Protein AF-A0A208XN48-F1 (afdb_monomer)

Solvent-accessible surface area (backbone atoms only — not comparable to full-atom values): 8912 Å² total; per-residue (Å²): 142,81,88,84,83,90,88,81,85,85,82,91,78,77,94,78,83,82,89,80,86,85,76,79,86,78,78,77,80,78,74,79,76,77,77,59,56,45,54,83,39,50,54,83,74,50,73,68,53,50,56,51,49,21,43,55,48,24,62,71,70,38,92,84,51,51,38,92,58,45,47,78,80,45,42,40,33,37,90,58,29,36,37,35,33,36,36,48,94,85,49,80,49,28,37,39,31,31,39,48,56,97,91,39,77,37,82,73,54,74,48,75,67,74,45,53,55,90,45,31,68,57,42,24,52,50,34,40,74,75,65,41,50,69,44,43,14,37,25,50,22,59,72,37,34,101

Mean predicted aligned error: 11.71 Å

Structure (mmCIF, N/CA/C/O backbone):
data_AF-A0A208XN48-F1
#
_entry.id   AF-A0A208XN48-F1
#
loop_
_atom_site.group_PDB
_atom_site.id
_atom_site.type_symbol
_atom_site.label_atom_id
_atom_site.label_alt_id
_atom_site.label_comp_id
_atom_site.label_asym_id
_atom_site.label_entity_id
_atom_site.label_seq_id
_atom_site.pdbx_PDB_ins_code
_atom_site.Cartn_x
_atom_site.Cartn_y
_atom_site.Cartn_z
_atom_site.occupancy
_atom_site.B_iso_or_equiv
_atom_site.auth_seq_id
_atom_site.auth_comp_id
_atom_site.auth_asym_id
_atom_site.auth_atom_id
_atom_site.pdbx_PDB_model_num
ATOM 1 N N . MET A 1 1 ? 3.315 -25.252 -114.971 1.00 43.34 1 MET A N 1
ATOM 2 C CA . MET A 1 1 ? 3.303 -24.744 -113.584 1.00 43.34 1 MET A CA 1
ATOM 3 C C . MET A 1 1 ? 4.703 -24.232 -113.298 1.00 43.34 1 MET A C 1
ATOM 5 O O . MET A 1 1 ? 5.634 -25.022 -113.322 1.00 43.34 1 MET A O 1
ATOM 9 N N . VAL A 1 2 ? 4.858 -22.913 -113.193 1.00 37.16 2 VAL A N 1
ATOM 10 C CA . VAL A 1 2 ? 6.132 -22.211 -112.979 1.00 37.16 2 VAL A CA 1
ATOM 11 C C . VAL A 1 2 ? 6.036 -21.480 -111.647 1.00 37.16 2 VAL A C 1
ATOM 13 O O . VAL A 1 2 ? 5.049 -20.787 -111.424 1.00 37.16 2 VAL A O 1
ATOM 16 N N . GLY A 1 3 ? 7.096 -21.595 -110.846 1.00 37.84 3 GLY A N 1
ATOM 17 C CA . GLY A 1 3 ? 7.616 -20.479 -110.062 1.00 37.84 3 GLY A CA 1
ATOM 18 C C . GLY A 1 3 ? 7.215 -20.391 -108.589 1.00 37.84 3 GLY A C 1
ATOM 19 O O . GLY A 1 3 ? 6.054 -20.197 -108.258 1.00 37.84 3 GLY A O 1
ATOM 20 N N . GLN A 1 4 ? 8.262 -20.331 -107.760 1.00 40.28 4 GLN A N 1
ATOM 21 C CA . GLN A 1 4 ? 8.597 -19.159 -106.934 1.00 40.28 4 GLN A CA 1
ATOM 22 C C . GLN A 1 4 ? 8.587 -19.365 -105.398 1.00 40.28 4 GLN A C 1
ATOM 24 O O . GLN A 1 4 ? 7.551 -19.318 -104.751 1.00 40.28 4 GLN A O 1
ATOM 29 N N . HIS A 1 5 ? 9.814 -19.509 -104.879 1.00 37.62 5 HIS A N 1
ATOM 30 C CA . HIS A 1 5 ? 10.435 -18.821 -103.734 1.00 37.62 5 HIS A CA 1
ATOM 31 C C . HIS A 1 5 ? 9.932 -18.954 -102.278 1.00 37.62 5 HIS A C 1
ATOM 33 O O . HIS A 1 5 ? 8.812 -18.615 -101.923 1.00 37.62 5 HIS A O 1
ATOM 39 N N . ASP A 1 6 ? 10.940 -19.282 -101.458 1.00 42.66 6 ASP A N 1
ATOM 40 C CA . ASP A 1 6 ? 11.360 -18.666 -100.191 1.00 42.66 6 ASP A CA 1
ATOM 41 C C . ASP A 1 6 ? 10.476 -18.706 -98.941 1.00 42.66 6 ASP A C 1
ATOM 43 O O . ASP A 1 6 ? 9.365 -18.196 -98.868 1.00 42.66 6 ASP A O 1
ATOM 47 N N . GLY A 1 7 ? 11.112 -19.183 -97.868 1.00 38.41 7 GLY A N 1
ATOM 48 C CA . GLY A 1 7 ? 10.664 -19.011 -96.493 1.00 38.41 7 GLY A CA 1
ATOM 49 C C . GLY A 1 7 ? 11.653 -19.627 -95.509 1.00 38.41 7 GLY A C 1
ATOM 50 O O . GLY A 1 7 ? 11.447 -20.733 -95.020 1.00 38.41 7 GLY A O 1
ATOM 51 N N . ALA A 1 8 ? 12.759 -18.927 -95.255 1.00 40.47 8 ALA A N 1
ATOM 52 C CA . ALA A 1 8 ? 13.786 -19.300 -94.288 1.00 40.47 8 ALA A CA 1
ATOM 53 C C . ALA A 1 8 ? 13.455 -18.854 -92.845 1.00 40.47 8 ALA A C 1
ATOM 55 O O . ALA A 1 8 ? 12.920 -17.767 -92.644 1.00 40.47 8 ALA A O 1
ATOM 56 N N . ARG A 1 9 ? 13.979 -19.640 -91.879 1.00 49.16 9 ARG A N 1
ATOM 57 C CA . ARG A 1 9 ? 14.289 -19.348 -90.447 1.00 49.16 9 ARG A CA 1
ATOM 58 C C . ARG A 1 9 ? 13.135 -19.243 -89.432 1.00 49.16 9 ARG A C 1
ATOM 60 O O . ARG A 1 9 ? 12.048 -18.845 -89.820 1.00 49.16 9 ARG A O 1
ATOM 67 N N . PRO A 1 10 ? 13.355 -19.569 -88.127 1.00 45.03 10 PRO A N 1
ATOM 68 C CA . PRO A 1 10 ? 14.557 -19.286 -87.298 1.00 45.03 10 PRO A CA 1
ATOM 69 C C . PRO A 1 10 ? 15.192 -20.523 -86.609 1.00 45.03 10 PRO A C 1
ATOM 71 O O . PRO A 1 10 ? 14.525 -21.497 -86.291 1.00 45.03 10 PRO A O 1
ATOM 74 N N . GLU A 1 11 ? 16.524 -20.651 -86.572 1.00 45.69 11 GLU A N 1
ATOM 75 C CA . GLU A 1 11 ? 17.480 -20.192 -85.530 1.00 45.69 11 GLU A CA 1
ATOM 76 C C . GLU A 1 11 ? 17.283 -20.825 -84.137 1.00 45.69 11 GLU A C 1
ATOM 78 O O . GLU A 1 11 ? 16.454 -20.411 -83.331 1.00 45.69 11 GLU A O 1
ATOM 83 N N . ARG A 1 12 ? 18.140 -21.814 -83.840 1.00 59.00 12 ARG A N 1
ATOM 84 C CA . ARG A 1 12 ? 18.441 -22.302 -82.488 1.00 59.00 12 ARG A CA 1
ATOM 85 C C . ARG A 1 12 ? 19.039 -21.163 -81.664 1.00 59.00 12 ARG A C 1
ATOM 87 O O . ARG A 1 12 ? 20.049 -20.591 -82.065 1.00 59.00 12 ARG A O 1
ATOM 94 N N . GLY A 1 13 ? 18.511 -20.912 -80.469 1.00 42.84 13 GLY A N 1
ATOM 95 C CA . GLY A 1 13 ? 19.112 -19.914 -79.595 1.00 42.84 13 GLY A CA 1
ATOM 96 C C . GLY A 1 13 ? 18.597 -19.906 -78.164 1.00 42.84 13 GLY A C 1
ATOM 97 O O . GLY A 1 13 ? 17.676 -19.173 -77.852 1.00 42.84 13 GLY A O 1
ATOM 98 N N . ARG A 1 14 ? 19.335 -20.616 -77.303 1.00 52.06 14 ARG A N 1
ATOM 99 C CA . ARG A 1 14 ? 19.618 -20.272 -75.896 1.00 52.06 14 ARG A CA 1
ATOM 100 C C . ARG A 1 14 ? 18.492 -20.481 -74.872 1.00 52.06 14 ARG A C 1
ATOM 102 O O . ARG A 1 14 ? 17.643 -19.632 -74.634 1.00 52.06 14 ARG A O 1
ATOM 109 N N . LEU A 1 15 ? 18.644 -21.585 -74.137 1.00 54.19 15 LEU A N 1
ATOM 110 C CA . LEU A 1 15 ? 18.345 -21.652 -72.707 1.00 54.19 15 LEU A CA 1
ATOM 111 C C . LEU A 1 15 ? 18.955 -20.426 -72.006 1.00 54.19 15 LEU A C 1
ATOM 113 O O . LEU A 1 15 ? 20.178 -20.292 -71.966 1.00 54.19 15 LEU A O 1
ATOM 117 N N . PHE A 1 16 ? 18.112 -19.570 -71.430 1.00 52.62 16 PHE A N 1
ATOM 118 C CA . PHE A 1 16 ? 18.520 -18.648 -70.377 1.00 52.62 16 PHE A CA 1
ATOM 119 C C . PHE A 1 16 ? 17.821 -19.023 -69.080 1.00 52.62 16 PHE A C 1
ATOM 121 O O . PHE A 1 16 ? 16.601 -19.119 -68.975 1.00 52.62 16 PHE A O 1
ATOM 128 N N . ALA A 1 17 ? 18.677 -19.305 -68.112 1.00 51.97 17 ALA A N 1
ATOM 129 C CA . ALA A 1 17 ? 18.368 -19.652 -66.753 1.00 51.97 17 ALA A CA 1
ATOM 130 C C . ALA A 1 17 ? 17.971 -18.410 -65.934 1.00 51.97 17 ALA A C 1
ATOM 132 O O . ALA A 1 17 ? 18.436 -17.309 -66.211 1.00 51.97 17 ALA A O 1
ATOM 133 N N . ARG A 1 18 ? 17.257 -18.675 -64.831 1.00 53.19 18 ARG A N 1
ATOM 134 C CA . ARG A 1 18 ? 17.270 -17.923 -63.560 1.00 53.19 18 ARG A CA 1
ATOM 135 C C . ARG A 1 18 ? 16.607 -16.535 -63.537 1.00 53.19 18 ARG A C 1
ATOM 137 O O . ARG A 1 18 ? 17.233 -15.528 -63.814 1.00 53.19 18 ARG A O 1
ATOM 144 N N . GLY A 1 19 ? 15.400 -16.521 -62.966 1.00 49.84 19 GLY A N 1
ATOM 145 C CA . GLY A 1 19 ? 15.206 -16.023 -61.597 1.00 49.84 19 GLY A CA 1
ATOM 146 C C . GLY A 1 19 ? 14.896 -14.535 -61.417 1.00 49.84 19 GLY A C 1
ATOM 147 O O . GLY A 1 19 ? 15.724 -13.691 -61.716 1.00 49.84 19 GLY A O 1
ATOM 148 N N . ALA A 1 20 ? 13.751 -14.250 -60.789 1.00 57.72 20 ALA A N 1
ATOM 149 C CA . ALA A 1 20 ? 13.590 -13.192 -59.785 1.00 57.72 20 ALA A CA 1
ATOM 150 C C . ALA A 1 20 ? 12.205 -13.330 -59.124 1.00 57.72 20 ALA A C 1
ATOM 152 O O . ALA A 1 20 ? 11.225 -12.734 -59.560 1.00 57.72 20 ALA A O 1
ATOM 153 N N . VAL A 1 21 ? 12.113 -14.141 -58.066 1.00 61.84 21 VAL A N 1
ATOM 154 C CA . VAL A 1 21 ? 11.001 -14.037 -57.110 1.00 61.84 21 VAL A CA 1
ATOM 155 C C . VAL A 1 21 ? 11.301 -12.810 -56.251 1.00 61.84 21 VAL A C 1
ATOM 157 O O . VAL A 1 21 ? 12.166 -12.867 -55.380 1.00 61.84 21 VAL A O 1
ATOM 160 N N . LEU A 1 22 ? 10.633 -11.686 -56.518 1.0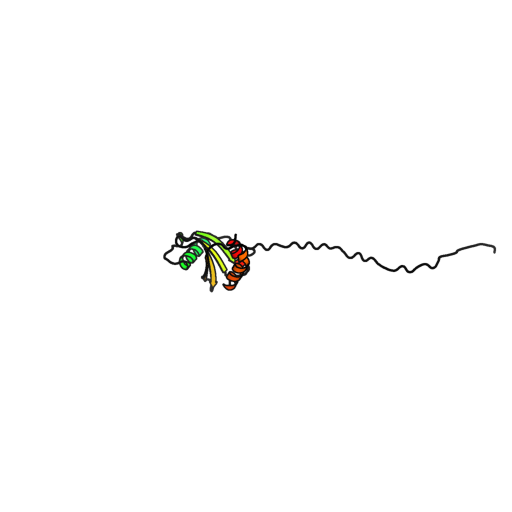0 57.16 22 LEU A N 1
ATOM 161 C CA . LEU A 1 22 ? 10.642 -10.516 -55.635 1.00 57.16 22 LEU A CA 1
ATOM 162 C C . LEU A 1 22 ? 9.804 -10.845 -54.391 1.00 57.16 22 LEU A C 1
ATOM 164 O O . LEU A 1 22 ? 8.613 -10.553 -54.314 1.00 57.16 22 LEU A O 1
ATOM 168 N N . ALA A 1 23 ? 10.436 -11.535 -53.441 1.00 57.38 23 ALA A N 1
ATOM 169 C CA . ALA A 1 23 ? 9.900 -11.777 -52.111 1.00 57.38 23 ALA A CA 1
ATOM 170 C C . ALA A 1 23 ? 9.801 -10.451 -51.337 1.00 57.38 23 ALA A C 1
ATOM 172 O O . ALA A 1 23 ? 10.718 -9.630 -51.351 1.00 57.38 23 ALA A O 1
ATOM 173 N N . GLY A 1 24 ? 8.641 -10.249 -50.712 1.00 59.66 24 GLY A N 1
ATOM 174 C CA . GLY A 1 24 ? 8.174 -8.971 -50.195 1.00 59.66 24 GLY A CA 1
ATOM 175 C C . GLY A 1 24 ? 8.973 -8.392 -49.033 1.00 59.66 24 GLY A C 1
ATOM 176 O O . GLY A 1 24 ? 9.446 -9.096 -48.143 1.00 59.66 24 GLY A O 1
ATOM 177 N N . LEU A 1 25 ? 9.019 -7.063 -49.004 1.00 61.28 25 LEU A N 1
ATOM 178 C CA . LEU A 1 25 ? 9.448 -6.288 -47.851 1.00 61.28 25 LEU A CA 1
ATOM 179 C C . LEU A 1 25 ? 8.206 -5.868 -47.043 1.00 61.28 25 LEU A C 1
ATOM 181 O O . LEU A 1 25 ? 7.799 -4.709 -47.049 1.00 61.28 25 LEU A O 1
ATOM 185 N N . PHE A 1 26 ? 7.568 -6.825 -46.361 1.00 64.56 26 PHE A N 1
ATOM 186 C CA . PHE A 1 26 ? 6.632 -6.500 -45.281 1.00 64.56 26 PHE A CA 1
ATOM 187 C C . PHE A 1 26 ? 7.455 -6.023 -44.084 1.00 64.56 26 PHE A C 1
ATOM 189 O O . PHE A 1 26 ? 7.915 -6.814 -43.261 1.00 64.56 26 PHE A O 1
ATOM 196 N N . LEU A 1 27 ? 7.677 -4.712 -44.014 1.00 64.25 27 LEU A N 1
ATOM 197 C CA . LEU A 1 27 ? 8.254 -4.056 -42.850 1.00 64.25 27 LEU A CA 1
ATOM 198 C C . LEU A 1 27 ? 7.247 -4.181 -41.694 1.00 64.25 27 LEU A C 1
ATOM 200 O O . LEU A 1 27 ? 6.330 -3.374 -41.554 1.00 64.25 27 LEU A O 1
ATOM 204 N N . ALA A 1 28 ? 7.365 -5.245 -40.899 1.00 63.91 28 ALA A N 1
ATOM 205 C CA . ALA A 1 28 ? 6.550 -5.437 -39.710 1.00 63.91 28 ALA A CA 1
ATOM 206 C C . ALA A 1 28 ? 6.883 -4.329 -38.701 1.00 63.91 28 ALA A C 1
ATOM 208 O O . ALA A 1 28 ? 7.907 -4.375 -38.017 1.00 63.91 28 ALA A O 1
ATOM 209 N N . CYS A 1 29 ? 6.016 -3.320 -38.624 1.00 55.44 29 CYS A N 1
ATOM 210 C CA . CYS A 1 29 ? 6.063 -2.290 -37.600 1.00 55.44 29 CYS A CA 1
ATOM 211 C C . CYS A 1 29 ? 5.773 -2.952 -36.245 1.00 55.44 29 CYS A C 1
ATOM 213 O O . CYS A 1 29 ? 4.624 -3.148 -35.853 1.00 55.44 29 CYS A O 1
ATOM 215 N N . ARG A 1 30 ? 6.828 -3.375 -35.544 1.00 61.69 30 ARG A N 1
ATOM 216 C CA . ARG A 1 30 ? 6.743 -3.843 -34.160 1.00 61.69 30 ARG A CA 1
ATOM 217 C C . ARG A 1 30 ? 6.597 -2.622 -33.259 1.00 61.69 30 ARG A C 1
ATOM 219 O O . ARG A 1 30 ? 7.572 -2.145 -32.690 1.00 61.69 30 ARG A O 1
ATOM 226 N N . GLY A 1 31 ? 5.378 -2.100 -33.152 1.00 55.50 31 GLY A N 1
ATOM 227 C CA . GLY A 1 31 ? 5.042 -1.158 -32.093 1.00 55.50 31 GLY A CA 1
ATOM 228 C C . GLY A 1 31 ? 5.225 -1.860 -30.749 1.00 55.50 31 GLY A C 1
ATOM 229 O O . GLY A 1 31 ? 4.449 -2.752 -30.410 1.00 55.50 31 GLY A O 1
ATOM 230 N N . ALA A 1 32 ? 6.267 -1.502 -30.000 1.00 62.16 32 ALA A N 1
ATOM 231 C CA . ALA A 1 32 ? 6.387 -1.908 -28.610 1.00 62.16 32 ALA A CA 1
ATOM 232 C C . ALA A 1 32 ? 5.260 -1.213 -27.838 1.00 62.16 32 ALA A C 1
ATOM 234 O O . ALA A 1 32 ? 5.335 -0.018 -27.554 1.00 62.16 32 ALA A O 1
ATOM 235 N N . LEU A 1 33 ? 4.180 -1.941 -27.551 1.00 64.69 33 LEU A N 1
ATOM 236 C CA . LEU A 1 33 ? 3.148 -1.459 -26.644 1.00 64.69 33 LEU A CA 1
ATOM 237 C C . LEU A 1 33 ? 3.787 -1.349 -25.258 1.00 64.69 33 LEU A C 1
ATOM 239 O O . LEU A 1 33 ? 4.018 -2.356 -24.590 1.00 64.69 33 LEU A O 1
ATOM 243 N N . ALA A 1 34 ? 4.116 -0.124 -24.850 1.00 66.69 34 ALA A N 1
ATOM 244 C CA . ALA A 1 34 ? 4.544 0.152 -23.491 1.00 66.69 34 ALA A CA 1
ATOM 245 C C . ALA A 1 34 ? 3.397 -0.236 -22.548 1.00 66.69 34 ALA A C 1
ATOM 247 O O . ALA A 1 34 ? 2.339 0.397 -22.547 1.00 66.69 34 ALA A O 1
ATOM 248 N N . VAL A 1 35 ? 3.586 -1.307 -21.773 1.00 71.88 35 VAL A N 1
ATOM 249 C CA . VAL A 1 35 ? 2.645 -1.683 -20.716 1.00 71.88 35 VAL A CA 1
ATOM 250 C C . VAL A 1 35 ? 2.592 -0.528 -19.725 1.00 71.88 35 VAL A C 1
ATOM 252 O O . VAL A 1 35 ? 3.595 -0.186 -19.102 1.00 71.88 35 VAL A O 1
ATOM 255 N N . GLN A 1 36 ? 1.416 0.084 -19.586 1.00 84.88 36 GLN A N 1
ATOM 256 C CA . GLN A 1 36 ? 1.199 1.088 -18.556 1.00 84.88 36 GLN A CA 1
ATOM 257 C C . GLN A 1 36 ? 1.389 0.420 -17.182 1.00 84.88 36 GLN A C 1
ATOM 259 O O . GLN A 1 36 ? 0.752 -0.607 -16.929 1.00 84.88 36 GLN A O 1
ATOM 264 N N . PRO A 1 37 ? 2.225 0.971 -16.282 1.00 84.75 37 PRO A N 1
ATOM 265 C CA . PRO A 1 37 ? 2.599 0.302 -15.031 1.00 84.75 37 PRO A CA 1
ATOM 266 C C . PRO A 1 37 ? 1.411 -0.083 -14.140 1.00 84.75 37 PRO A C 1
ATOM 268 O O . PRO A 1 37 ? 1.474 -1.077 -13.422 1.00 84.75 37 PRO A O 1
ATOM 271 N N . CYS A 1 38 ? 0.317 0.678 -14.231 1.00 93.81 38 CYS A N 1
ATOM 272 C CA . CYS A 1 38 ? -0.923 0.471 -13.484 1.00 93.81 38 CYS A CA 1
ATOM 273 C C . CYS A 1 38 ? -2.079 -0.087 -14.332 1.00 93.81 38 CYS A C 1
ATOM 275 O O . CYS A 1 38 ? -3.240 0.012 -13.936 1.00 93.81 38 CYS A O 1
ATOM 277 N N . ALA A 1 39 ? -1.797 -0.673 -15.501 1.00 93.00 39 ALA A N 1
ATOM 278 C CA . ALA A 1 39 ? -2.827 -1.322 -16.307 1.00 93.00 39 ALA A CA 1
ATOM 279 C C . ALA A 1 39 ? -3.529 -2.437 -15.508 1.00 93.00 39 ALA A C 1
ATOM 281 O O . ALA A 1 39 ? -2.878 -3.318 -14.943 1.00 93.00 39 ALA A O 1
ATOM 282 N N . GLY A 1 40 ? -4.865 -2.397 -15.478 1.00 91.12 40 GLY A N 1
ATOM 283 C CA . GLY A 1 40 ? -5.689 -3.357 -14.735 1.00 91.12 40 GLY A CA 1
ATOM 284 C C . GLY A 1 40 ? -5.795 -3.092 -13.229 1.00 91.12 40 GLY A C 1
ATOM 285 O O . GLY A 1 40 ? -6.339 -3.930 -12.517 1.00 91.12 40 GLY A O 1
ATOM 286 N N . VAL A 1 41 ? -5.301 -1.949 -12.741 1.00 95.94 41 VAL A N 1
ATOM 287 C CA . VAL A 1 41 ? -5.431 -1.535 -11.337 1.00 95.94 41 VAL A CA 1
ATOM 288 C C . VAL A 1 41 ? -6.473 -0.429 -11.215 1.00 95.94 41 VAL A C 1
ATOM 290 O O . VAL A 1 41 ? -6.374 0.614 -11.861 1.00 95.94 41 VAL A O 1
ATOM 293 N N . ALA A 1 42 ? -7.473 -0.637 -10.360 1.00 93.62 42 ALA A N 1
ATOM 294 C CA . ALA A 1 42 ? -8.433 0.405 -10.027 1.00 93.62 42 ALA A CA 1
ATOM 295 C C . ALA A 1 42 ? -7.795 1.410 -9.058 1.00 93.62 42 ALA A C 1
ATOM 297 O O . ALA A 1 42 ? -7.292 1.022 -8.004 1.00 93.62 42 ALA A O 1
ATOM 298 N N . ALA A 1 43 ? -7.832 2.696 -9.418 1.00 92.19 43 ALA A N 1
ATOM 299 C CA . ALA A 1 43 ? -7.201 3.772 -8.648 1.00 92.19 43 ALA A CA 1
ATOM 300 C C . ALA A 1 43 ? -8.191 4.776 -8.031 1.00 92.19 43 ALA A C 1
ATOM 302 O O . ALA A 1 43 ? -7.807 5.635 -7.235 1.00 92.19 43 ALA A O 1
ATOM 303 N N . ASN A 1 44 ? -9.474 4.678 -8.384 1.00 91.12 44 ASN A N 1
ATOM 304 C CA . ASN A 1 44 ? -10.502 5.575 -7.871 1.00 91.12 44 ASN A CA 1
ATOM 305 C C . ASN A 1 44 ? -10.940 5.138 -6.475 1.00 91.12 44 ASN A C 1
ATOM 307 O O . ASN A 1 44 ? -11.328 3.990 -6.270 1.00 91.12 44 ASN A O 1
ATOM 311 N N . LEU A 1 45 ? -10.915 6.079 -5.536 1.00 89.19 45 LEU A N 1
ATOM 312 C CA . LEU A 1 45 ? -11.306 5.855 -4.152 1.00 89.19 45 LEU A CA 1
ATOM 313 C C . LEU A 1 45 ? -12.648 6.550 -3.885 1.00 89.19 45 LEU A C 1
ATOM 315 O O . LEU A 1 45 ? -12.720 7.780 -3.801 1.00 89.19 45 LEU A O 1
ATOM 319 N N . THR A 1 46 ? -13.717 5.765 -3.766 1.00 93.12 46 THR A N 1
ATOM 320 C CA . THR A 1 46 ? -15.057 6.279 -3.433 1.00 93.12 46 THR A CA 1
ATOM 321 C C . THR A 1 46 ? -15.122 6.771 -1.986 1.00 93.12 46 THR A C 1
ATOM 323 O O . THR A 1 46 ? -14.284 6.423 -1.156 1.00 93.12 46 THR A O 1
ATOM 326 N N . GLN A 1 47 ? -16.143 7.562 -1.642 1.00 93.12 47 GLN A N 1
ATOM 327 C CA . GLN A 1 47 ? -16.320 8.036 -0.264 1.00 93.12 47 GLN A CA 1
ATOM 328 C C . GLN A 1 47 ? -16.541 6.885 0.732 1.00 93.12 47 GLN A C 1
ATOM 330 O O . GLN A 1 47 ? -16.021 6.932 1.845 1.00 93.12 47 GLN A O 1
ATOM 335 N N . ALA A 1 48 ? -17.260 5.837 0.320 1.00 93.81 48 ALA A N 1
ATOM 336 C CA . ALA A 1 48 ? -17.454 4.640 1.134 1.00 93.81 48 ALA A CA 1
ATOM 337 C C . ALA A 1 48 ? -16.124 3.910 1.383 1.00 93.81 48 ALA A C 1
ATOM 339 O O . ALA A 1 48 ? -15.779 3.635 2.530 1.00 93.81 48 ALA A O 1
ATOM 340 N N . GLN A 1 49 ? -15.324 3.699 0.330 1.00 94.19 49 GLN A N 1
ATOM 341 C CA . GLN A 1 49 ? -13.991 3.102 0.461 1.00 94.19 49 GLN A CA 1
ATOM 342 C C . GLN A 1 49 ? -13.061 3.968 1.315 1.00 94.19 49 GLN A C 1
ATOM 344 O O . GLN A 1 49 ? -12.302 3.432 2.113 1.00 94.19 49 GLN A O 1
ATOM 349 N N . LYS A 1 50 ? -13.131 5.303 1.217 1.00 95.12 50 LYS A N 1
ATOM 350 C CA . LYS A 1 50 ? -12.350 6.191 2.096 1.00 95.12 50 LYS A CA 1
ATOM 351 C C . LYS A 1 50 ? -12.623 5.905 3.570 1.00 95.12 50 LYS A C 1
ATOM 353 O O . LYS A 1 50 ? -11.678 5.778 4.340 1.00 95.12 50 LYS A O 1
ATOM 358 N N . ALA A 1 51 ? -13.894 5.791 3.953 1.00 96.31 51 ALA A N 1
ATOM 359 C CA . ALA A 1 51 ? -14.279 5.507 5.334 1.00 96.31 51 ALA A CA 1
ATOM 360 C C . ALA A 1 51 ? -13.865 4.091 5.780 1.00 96.31 51 ALA A C 1
ATOM 362 O O . ALA A 1 51 ? -13.343 3.918 6.885 1.00 96.31 51 ALA A O 1
ATOM 363 N N . GLU A 1 52 ? -14.049 3.094 4.911 1.00 97.00 52 GLU A N 1
ATOM 364 C CA . GLU A 1 52 ? -13.627 1.710 5.154 1.00 97.00 52 GLU A CA 1
ATOM 365 C C . GLU A 1 52 ? -12.110 1.623 5.379 1.00 97.00 52 GLU A C 1
ATOM 367 O O . GLU A 1 52 ? -11.661 1.184 6.439 1.00 97.00 52 GLU A O 1
ATOM 372 N N . TYR A 1 53 ? -11.303 2.111 4.432 1.00 97.81 53 TYR A N 1
ATOM 373 C CA . TYR A 1 53 ? -9.845 2.044 4.530 1.00 97.81 53 TYR A CA 1
ATOM 374 C C . TYR A 1 53 ? -9.283 2.926 5.641 1.00 97.81 53 TYR A C 1
ATOM 376 O O . TYR A 1 53 ? -8.300 2.536 6.258 1.00 97.81 53 TYR A O 1
ATOM 384 N N . ALA A 1 54 ? -9.902 4.062 5.972 1.00 97.44 54 ALA A N 1
ATOM 385 C CA . ALA A 1 54 ? -9.498 4.834 7.147 1.00 97.44 54 ALA A CA 1
ATOM 386 C C . ALA A 1 54 ? -9.618 4.005 8.438 1.00 97.44 54 ALA A C 1
ATOM 388 O O . ALA A 1 54 ? -8.768 4.098 9.322 1.00 97.44 54 ALA A O 1
ATOM 389 N N . THR A 1 55 ? -10.642 3.152 8.526 1.00 97.69 55 THR A N 1
ATOM 390 C CA . THR A 1 55 ? -10.845 2.247 9.664 1.00 97.69 55 THR A CA 1
ATOM 391 C C . THR A 1 55 ? -9.831 1.105 9.657 1.00 97.69 55 THR A C 1
ATOM 393 O O . THR A 1 55 ? -9.210 0.832 10.683 1.00 97.69 55 THR A O 1
ATOM 396 N N . LEU A 1 56 ? -9.604 0.485 8.496 1.00 97.81 56 LEU A N 1
ATOM 397 C CA . LEU A 1 56 ? -8.615 -0.586 8.335 1.00 97.81 56 LEU A CA 1
ATOM 398 C C . LEU A 1 56 ? -7.189 -0.110 8.642 1.00 97.81 56 LEU A C 1
ATOM 400 O O . LEU A 1 56 ? -6.457 -0.791 9.354 1.00 97.81 56 LEU A O 1
ATOM 404 N N . VAL A 1 57 ? -6.807 1.074 8.155 1.00 97.12 57 VAL A N 1
ATOM 405 C CA . VAL A 1 57 ? -5.496 1.678 8.426 1.00 97.12 57 VAL A CA 1
ATOM 406 C C . VAL A 1 57 ? -5.358 2.008 9.908 1.00 97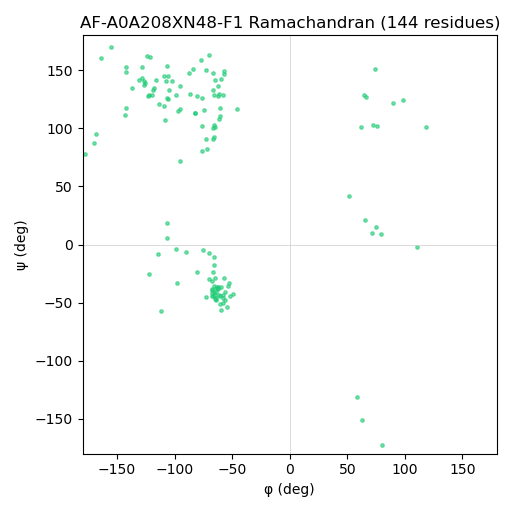.12 57 VAL A C 1
ATOM 408 O O . VAL A 1 57 ? -4.349 1.643 10.498 1.00 97.12 57 VAL A O 1
ATOM 411 N N . ALA A 1 58 ? -6.362 2.638 10.532 1.00 96.31 58 ALA A N 1
ATOM 412 C CA . ALA A 1 58 ? -6.336 2.937 11.967 1.00 96.31 58 ALA A CA 1
ATOM 413 C C . ALA A 1 58 ? -6.136 1.672 12.821 1.00 96.31 58 ALA A C 1
ATOM 415 O O . ALA A 1 58 ? -5.357 1.681 13.772 1.00 96.31 58 ALA A O 1
ATOM 416 N N . HIS A 1 59 ? -6.791 0.569 12.447 1.00 95.38 59 HIS A N 1
ATOM 417 C CA . HIS A 1 59 ? -6.591 -0.723 13.096 1.00 95.38 59 HIS A CA 1
ATOM 418 C C . HIS A 1 59 ? -5.181 -1.284 12.856 1.00 95.38 59 HIS A C 1
ATOM 420 O O . HIS A 1 59 ? -4.549 -1.756 13.796 1.00 95.38 59 HIS A O 1
ATOM 426 N N . ALA A 1 60 ? -4.675 -1.220 11.619 1.00 94.62 60 ALA A N 1
ATOM 427 C CA . ALA A 1 60 ? -3.359 -1.746 11.257 1.00 94.62 60 ALA A CA 1
ATOM 428 C C . ALA A 1 60 ? -2.204 -1.011 11.959 1.00 94.62 60 ALA A C 1
ATOM 430 O O . ALA A 1 60 ? -1.267 -1.653 12.424 1.00 94.62 60 ALA A O 1
ATOM 431 N N . VAL A 1 61 ? -2.274 0.320 12.068 1.00 92.25 61 VAL A N 1
ATOM 432 C CA . VAL A 1 61 ? -1.226 1.120 12.731 1.00 92.25 61 VAL A CA 1
ATOM 433 C C . VAL A 1 61 ? -1.346 1.118 14.257 1.00 92.25 61 VAL A C 1
ATOM 435 O O . VAL A 1 61 ? -0.363 1.353 14.957 1.00 92.25 61 VAL A O 1
ATOM 438 N N . GLY A 1 62 ? -2.543 0.855 14.788 1.00 89.62 62 GLY A N 1
ATOM 439 C CA . GLY A 1 62 ? -2.800 0.777 16.222 1.00 89.62 62 GLY A CA 1
ATOM 440 C C . GLY A 1 62 ? -2.550 2.092 16.973 1.00 89.62 62 GLY A C 1
ATOM 441 O O . GLY A 1 62 ? -2.744 3.194 16.458 1.00 89.62 62 GLY A O 1
ATOM 442 N N . GLY A 1 63 ? -2.173 1.984 18.252 1.00 86.44 63 GLY A N 1
ATOM 443 C CA . GLY A 1 63 ? -1.718 3.131 19.052 1.00 86.44 63 GLY A CA 1
ATOM 444 C C . GLY A 1 63 ? -2.769 4.216 19.328 1.00 86.44 63 GLY A C 1
ATOM 445 O O . GLY A 1 63 ? -2.405 5.355 19.615 1.00 86.44 63 GLY A O 1
ATOM 446 N N . GLY A 1 64 ? -4.062 3.888 19.229 1.00 90.12 64 GLY A N 1
ATOM 447 C CA . GLY A 1 64 ? -5.161 4.826 19.482 1.00 90.12 64 GLY A CA 1
ATOM 448 C C . GLY A 1 64 ? -5.398 5.852 18.368 1.00 90.12 64 GLY A C 1
ATOM 449 O O . GLY A 1 64 ? -6.095 6.843 18.596 1.00 90.12 64 GLY A O 1
ATOM 450 N N . VAL A 1 65 ? -4.837 5.641 17.172 1.00 93.69 65 VAL A N 1
ATOM 451 C CA . VAL A 1 65 ? -5.121 6.481 16.002 1.00 93.69 65 VAL A CA 1
ATOM 452 C C . VAL A 1 65 ? -6.587 6.312 15.600 1.00 93.69 65 VAL A C 1
ATOM 454 O O . VAL A 1 65 ? -7.076 5.197 15.438 1.00 93.69 65 VAL A O 1
ATOM 457 N N . ARG A 1 66 ? -7.310 7.425 15.440 1.00 96.25 66 ARG A N 1
ATOM 458 C CA . ARG A 1 66 ? -8.713 7.405 15.006 1.00 96.25 66 ARG A CA 1
ATOM 459 C C . ARG A 1 66 ? -8.808 7.407 13.478 1.00 96.25 66 ARG A C 1
ATOM 461 O O . ARG A 1 66 ? -8.022 8.109 12.842 1.00 96.25 66 ARG A O 1
ATOM 468 N N . PRO A 1 67 ? -9.828 6.762 12.881 1.00 96.75 67 PRO A N 1
ATOM 469 C CA . PRO A 1 67 ? -10.041 6.792 11.431 1.00 96.75 67 PRO A CA 1
ATOM 470 C C . PRO A 1 67 ? -10.113 8.212 10.848 1.00 96.75 67 PRO A C 1
ATOM 472 O O . PRO A 1 67 ? -9.585 8.471 9.775 1.00 96.75 67 PRO A O 1
ATOM 475 N N . SER A 1 68 ? -10.688 9.171 11.583 1.00 96.25 68 SER A N 1
ATOM 476 C CA . SER A 1 68 ? -10.781 10.578 11.158 1.00 96.25 68 SER A CA 1
ATOM 477 C C . SER A 1 68 ? -9.438 11.308 11.050 1.00 96.25 68 SER A C 1
ATOM 479 O O . SER A 1 68 ? -9.391 12.419 10.532 1.00 96.25 68 SER A O 1
ATOM 481 N N . GLN A 1 69 ? -8.356 10.710 11.550 1.00 95.75 69 GLN A N 1
ATOM 482 C CA . GLN A 1 69 ? -7.001 11.253 11.478 1.00 95.75 69 GLN A CA 1
ATOM 483 C C . GLN A 1 69 ? -6.182 10.642 10.332 1.00 95.75 69 GLN A C 1
ATOM 485 O O . GLN A 1 69 ? -5.036 11.040 10.131 1.00 95.75 69 GLN A O 1
ATOM 490 N N . ILE A 1 70 ? -6.743 9.668 9.610 1.00 96.75 70 ILE A N 1
ATOM 491 C CA . ILE A 1 70 ? -6.089 9.013 8.481 1.00 96.75 70 ILE A CA 1
ATOM 492 C C . ILE A 1 70 ? -6.351 9.811 7.208 1.00 96.75 70 ILE A C 1
ATOM 494 O O . ILE A 1 70 ? -7.497 10.103 6.863 1.00 96.75 70 ILE A O 1
ATOM 498 N N . VAL A 1 71 ? -5.283 10.110 6.469 1.00 95.19 71 VAL A N 1
ATOM 499 C CA . VAL A 1 71 ? -5.375 10.721 5.139 1.00 95.19 71 VAL A CA 1
ATOM 500 C C . VAL A 1 71 ? -4.982 9.685 4.096 1.00 95.19 71 VAL A C 1
ATOM 502 O O . VAL A 1 71 ? -3.854 9.204 4.100 1.00 95.19 71 VAL A O 1
ATOM 505 N N . LEU A 1 72 ? -5.906 9.352 3.193 1.00 95.88 72 LEU A N 1
ATOM 506 C CA . LEU A 1 72 ? -5.673 8.414 2.092 1.00 95.88 72 LEU A CA 1
ATOM 507 C C . LEU A 1 72 ? -5.341 9.187 0.811 1.00 95.88 72 LEU A C 1
ATOM 509 O O . LEU A 1 72 ? -6.185 9.913 0.284 1.00 95.88 72 LEU A O 1
ATOM 513 N N . ALA A 1 73 ? -4.116 9.030 0.310 1.00 91.75 73 ALA A N 1
ATOM 514 C CA . ALA A 1 73 ? -3.602 9.777 -0.839 1.00 91.75 73 ALA A CA 1
ATOM 515 C C . ALA A 1 73 ? -3.701 9.005 -2.161 1.00 91.75 73 ALA A C 1
ATOM 517 O O . ALA A 1 73 ? -3.867 9.609 -3.226 1.00 91.75 73 ALA A O 1
ATOM 518 N N . ARG A 1 74 ? -3.568 7.676 -2.115 1.00 93.19 74 ARG A N 1
ATOM 519 C CA . ARG A 1 74 ? -3.645 6.796 -3.288 1.00 93.19 74 ARG A CA 1
ATOM 520 C C . ARG A 1 74 ? -4.362 5.507 -2.936 1.00 93.19 74 ARG A C 1
ATOM 522 O O . ARG A 1 74 ? -4.250 5.015 -1.815 1.00 93.19 74 ARG A O 1
ATOM 529 N N . TYR A 1 75 ? -5.046 4.967 -3.933 1.00 96.56 75 TYR A N 1
ATOM 530 C CA . TYR A 1 75 ? -5.691 3.669 -3.892 1.00 96.56 75 TYR A CA 1
ATOM 531 C C . TYR A 1 75 ? -5.221 2.839 -5.072 1.00 96.56 75 TYR A C 1
ATOM 533 O O . TYR A 1 75 ? -5.056 3.376 -6.166 1.00 96.56 75 TYR A O 1
ATOM 541 N N . MET A 1 76 ? -4.998 1.553 -4.847 1.00 97.88 76 MET A N 1
ATOM 542 C CA . MET A 1 76 ? -4.646 0.591 -5.880 1.00 97.88 76 MET A CA 1
ATOM 543 C C . MET A 1 76 ? -5.356 -0.718 -5.554 1.00 97.88 76 MET A C 1
ATOM 545 O O . MET A 1 76 ? -5.092 -1.306 -4.511 1.00 97.88 76 MET A O 1
ATOM 549 N N . GLN A 1 77 ? -6.249 -1.189 -6.420 1.00 97.94 77 GLN A N 1
ATOM 550 C CA . GLN A 1 77 ? -6.930 -2.472 -6.240 1.00 97.94 77 GLN A CA 1
ATOM 551 C C . GLN A 1 77 ? -6.787 -3.356 -7.472 1.00 97.94 77 GLN A C 1
ATOM 553 O O . GLN A 1 77 ? -6.957 -2.899 -8.603 1.00 97.94 77 GLN A O 1
ATOM 558 N N . SER A 1 78 ? -6.522 -4.638 -7.232 1.00 97.94 78 SER A N 1
ATOM 559 C CA . SER A 1 78 ? -6.516 -5.685 -8.246 1.00 97.94 78 SER A CA 1
ATOM 560 C C . SER A 1 78 ? -7.071 -6.977 -7.650 1.00 97.94 78 SER A C 1
ATOM 562 O O . SER A 1 78 ? -6.431 -7.603 -6.806 1.00 97.94 78 SER A O 1
ATOM 564 N N . GLY A 1 79 ? -8.253 -7.400 -8.102 1.00 96.12 79 GLY A N 1
ATOM 565 C CA . GLY A 1 79 ? -8.932 -8.578 -7.556 1.00 96.12 79 GLY A CA 1
ATOM 566 C C . GLY A 1 79 ? -9.204 -8.441 -6.053 1.00 96.12 79 GLY A C 1
ATOM 567 O O . GLY A 1 79 ? -9.704 -7.406 -5.609 1.00 96.12 79 GLY A O 1
ATOM 568 N N . ALA A 1 80 ? -8.843 -9.477 -5.288 1.00 97.56 80 ALA A N 1
ATOM 569 C CA . ALA A 1 80 ? -8.970 -9.528 -3.828 1.00 97.56 80 ALA A CA 1
ATOM 570 C C . ALA A 1 80 ? -7.911 -8.695 -3.080 1.00 97.56 80 ALA A C 1
ATOM 572 O O . ALA A 1 80 ? -7.961 -8.589 -1.860 1.00 97.56 80 ALA A O 1
ATOM 573 N N . TRP A 1 81 ? -6.947 -8.102 -3.786 1.00 98.56 81 TRP A N 1
ATOM 574 C CA . TRP A 1 81 ? -5.871 -7.336 -3.171 1.00 98.56 81 TRP A CA 1
ATOM 575 C C . TRP A 1 81 ? -6.058 -5.840 -3.356 1.00 98.56 81 TRP A C 1
ATOM 577 O O . TRP A 1 81 ? -6.493 -5.358 -4.406 1.00 98.56 81 TRP A O 1
ATOM 587 N N . SER A 1 82 ? -5.653 -5.097 -2.335 1.00 98.50 82 SER A N 1
ATOM 588 C CA . SER A 1 82 ? -5.649 -3.643 -2.347 1.00 98.50 82 SER A CA 1
ATOM 589 C C . SER A 1 82 ? -4.431 -3.087 -1.624 1.00 98.50 82 SER A C 1
ATOM 591 O O . SER A 1 82 ? -3.873 -3.717 -0.728 1.00 98.50 82 SER A O 1
ATOM 593 N N . ALA A 1 83 ? -4.021 -1.893 -2.025 1.00 98.38 83 ALA A N 1
ATOM 594 C CA . ALA A 1 83 ? -2.974 -1.132 -1.385 1.00 98.38 83 ALA A CA 1
ATOM 595 C C . ALA A 1 83 ? -3.395 0.339 -1.286 1.00 98.38 83 ALA A C 1
ATOM 597 O O . ALA A 1 83 ? -3.906 0.923 -2.249 1.00 98.38 83 ALA A O 1
ATOM 598 N N . VAL A 1 84 ? -3.190 0.943 -0.117 1.00 97.88 84 VAL A N 1
ATOM 599 C CA . VAL A 1 84 ? -3.507 2.355 0.139 1.00 97.88 84 VAL A CA 1
ATOM 600 C C . VAL A 1 84 ? -2.272 3.096 0.606 1.00 97.88 84 VAL A C 1
ATOM 602 O O . VAL A 1 84 ? -1.627 2.682 1.563 1.00 97.88 84 VAL A O 1
ATOM 605 N N . TYR A 1 85 ? -1.965 4.214 -0.050 1.00 96.31 85 TYR A N 1
ATOM 606 C CA . TYR A 1 85 ? -0.971 5.151 0.463 1.00 96.31 85 T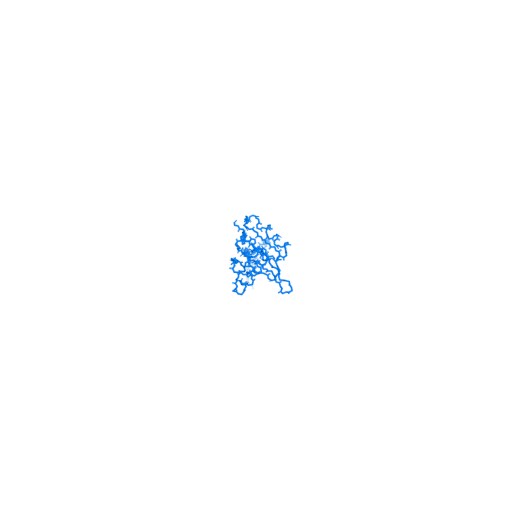YR A CA 1
ATOM 607 C C . TYR A 1 85 ? -1.653 6.034 1.503 1.00 96.31 85 TYR A C 1
ATOM 609 O O . TYR A 1 85 ? -2.551 6.811 1.153 1.00 96.31 85 TYR A O 1
ATOM 617 N N . ALA A 1 86 ? -1.253 5.902 2.763 1.00 95.81 86 ALA A N 1
ATOM 618 C CA . ALA A 1 86 ? -1.886 6.569 3.888 1.00 95.81 86 ALA A CA 1
ATOM 619 C C . ALA A 1 86 ? -0.868 7.327 4.741 1.00 95.81 86 ALA A C 1
ATOM 621 O O . ALA A 1 86 ? 0.238 6.848 4.977 1.00 95.81 86 ALA A O 1
ATOM 622 N N . SER A 1 87 ? -1.286 8.484 5.245 1.00 94.56 87 SER A N 1
ATOM 623 C CA . SER A 1 87 ? -0.563 9.245 6.262 1.00 94.56 87 SER A CA 1
ATOM 624 C C . SER A 1 87 ? -1.292 9.137 7.595 1.00 94.56 87 SER A C 1
ATOM 626 O O . SER A 1 87 ? -2.527 9.196 7.639 1.00 94.56 87 SER A O 1
ATOM 628 N N . THR A 1 88 ? -0.531 9.023 8.683 1.00 91.12 88 THR A N 1
ATOM 629 C CA . THR A 1 88 ? -1.064 9.029 10.049 1.00 91.12 88 THR A CA 1
ATOM 630 C C . THR A 1 88 ? -0.396 10.133 10.873 1.00 91.12 88 THR A C 1
ATOM 632 O O . THR A 1 88 ? 0.673 10.612 10.502 1.00 91.12 88 THR A O 1
ATOM 635 N N . PRO A 1 89 ? -0.971 10.548 12.015 1.00 89.56 89 PRO A N 1
ATOM 636 C CA . PRO A 1 89 ? -0.331 11.534 12.890 1.00 89.56 89 PRO A CA 1
ATOM 637 C C . PRO A 1 89 ? 0.910 11.014 13.631 1.00 89.56 89 PRO A C 1
ATOM 639 O O . PRO A 1 89 ? 1.515 11.767 14.390 1.00 89.56 89 PRO A O 1
ATOM 642 N N . ARG A 1 90 ? 1.211 9.712 13.539 1.00 83.81 90 ARG A N 1
ATOM 643 C CA . ARG A 1 90 ? 2.175 9.024 14.417 1.00 83.81 90 ARG A CA 1
ATOM 644 C C . ARG A 1 90 ? 3.306 8.350 13.654 1.00 83.81 90 ARG A C 1
ATOM 646 O O . ARG A 1 90 ? 4.359 8.132 14.239 1.00 83.81 90 ARG A O 1
ATOM 653 N N . THR A 1 91 ? 3.073 7.998 12.396 1.00 83.94 91 THR A N 1
ATOM 654 C CA . THR A 1 91 ? 4.009 7.259 11.552 1.00 83.94 91 THR A CA 1
ATOM 655 C C . THR A 1 91 ? 4.200 7.990 10.240 1.00 83.94 91 THR A C 1
ATOM 657 O O . THR A 1 91 ? 3.278 8.656 9.756 1.00 83.94 91 THR A O 1
ATOM 660 N N . ASP A 1 92 ? 5.367 7.798 9.637 1.00 87.62 92 ASP A N 1
ATOM 661 C CA . ASP A 1 92 ? 5.604 8.273 8.283 1.00 87.62 92 ASP A CA 1
ATOM 662 C C . ASP A 1 92 ? 4.572 7.680 7.311 1.00 87.62 92 ASP A C 1
ATOM 664 O O . ASP A 1 92 ? 4.069 6.567 7.533 1.00 87.62 92 ASP A O 1
ATOM 668 N N . PRO A 1 93 ? 4.219 8.416 6.243 1.00 91.75 93 PRO A N 1
ATOM 669 C CA . PRO A 1 93 ? 3.321 7.905 5.227 1.00 91.75 93 PRO A CA 1
ATOM 670 C C . PRO A 1 93 ? 3.879 6.648 4.562 1.00 91.75 93 PRO A C 1
ATOM 672 O O . PRO A 1 93 ? 5.075 6.540 4.281 1.00 91.75 93 PRO A O 1
ATOM 675 N N . GLY A 1 94 ? 2.992 5.707 4.267 1.00 95.12 94 GLY A N 1
ATOM 676 C CA . GLY A 1 94 ? 3.371 4.434 3.675 1.00 95.12 94 GLY A CA 1
ATOM 677 C C . GLY A 1 94 ? 2.236 3.797 2.898 1.00 95.12 94 GLY A C 1
ATOM 678 O O . GLY A 1 94 ? 1.086 4.240 2.951 1.00 95.12 94 GLY A O 1
ATOM 679 N N . VAL A 1 95 ? 2.572 2.744 2.162 1.00 97.88 95 VAL A N 1
ATOM 680 C CA . VAL A 1 95 ? 1.609 1.916 1.442 1.00 97.88 95 VAL A CA 1
ATOM 681 C C . VAL A 1 95 ? 1.260 0.712 2.299 1.00 97.88 95 VAL A C 1
ATOM 683 O O . VAL A 1 95 ? 2.120 -0.119 2.566 1.00 97.88 95 VAL A O 1
ATOM 686 N N . LEU A 1 96 ? 0.002 0.594 2.708 1.00 98.19 96 LEU A N 1
ATOM 687 C CA . LEU A 1 96 ? -0.492 -0.566 3.445 1.00 98.19 96 LEU A CA 1
ATOM 688 C C . LEU A 1 96 ? -1.196 -1.520 2.483 1.00 98.19 96 LEU A C 1
ATOM 690 O O . LEU A 1 96 ? -2.090 -1.095 1.747 1.00 98.19 96 LEU A O 1
ATOM 694 N N . PHE A 1 97 ? -0.810 -2.793 2.517 1.00 98.62 97 PHE A N 1
ATOM 695 C CA . PHE A 1 97 ? -1.389 -3.867 1.719 1.00 98.62 97 PHE A CA 1
ATOM 696 C C . PHE A 1 97 ? -2.455 -4.619 2.506 1.00 98.62 97 PHE A C 1
ATOM 698 O O . PHE A 1 97 ? -2.259 -4.988 3.668 1.00 98.62 97 PHE A O 1
ATOM 705 N N . PHE A 1 98 ? -3.566 -4.892 1.831 1.00 98.62 98 PHE A N 1
ATOM 706 C CA . PHE A 1 98 ? -4.672 -5.673 2.352 1.00 98.62 98 PHE A CA 1
ATOM 707 C C . PHE A 1 98 ? -5.088 -6.740 1.345 1.00 98.62 98 PHE A C 1
ATOM 709 O O . PHE A 1 98 ? -5.156 -6.483 0.140 1.00 98.62 98 PHE A O 1
ATOM 716 N N . GLU A 1 99 ? -5.433 -7.910 1.862 1.00 98.56 99 GLU A N 1
ATOM 717 C CA . GLU A 1 99 ? -6.009 -9.009 1.095 1.00 98.56 99 GLU A CA 1
ATOM 718 C C . GLU A 1 99 ? -7.398 -9.334 1.636 1.00 98.56 99 GLU A C 1
ATOM 720 O O . GLU A 1 99 ? -7.600 -9.446 2.845 1.00 98.56 99 GLU A O 1
ATOM 725 N N . GLU A 1 100 ? -8.364 -9.483 0.742 1.00 98.12 100 GLU A N 1
ATOM 726 C CA . GLU A 1 100 ? -9.695 -9.953 1.079 1.00 98.12 100 GLU A CA 1
ATOM 727 C C . GLU A 1 100 ? -9.709 -11.482 1.170 1.00 98.12 100 GLU A C 1
ATOM 729 O O . GLU A 1 100 ? -9.551 -12.180 0.171 1.00 98.12 100 GLU A O 1
ATOM 734 N N . ILE A 1 101 ? -9.922 -11.996 2.383 1.00 96.75 101 ILE A N 1
ATOM 735 C CA . ILE A 1 101 ? -10.124 -13.419 2.666 1.00 96.75 101 ILE A CA 1
ATOM 736 C C . ILE A 1 101 ? -11.471 -13.582 3.359 1.00 96.75 101 ILE A C 1
ATOM 738 O O . ILE A 1 101 ? -11.750 -12.902 4.350 1.00 96.75 101 ILE A O 1
ATOM 742 N N . ASP A 1 102 ? -12.302 -14.482 2.834 1.00 95.44 102 ASP A N 1
ATOM 743 C CA . ASP A 1 102 ? -13.653 -14.756 3.335 1.00 95.44 102 ASP A CA 1
ATOM 744 C C . ASP A 1 102 ? -14.499 -13.476 3.479 1.00 95.44 102 ASP A C 1
ATOM 746 O O . ASP A 1 102 ? -15.169 -13.250 4.488 1.00 95.44 102 ASP A O 1
ATOM 750 N N . GLY A 1 103 ? -14.402 -12.583 2.485 1.00 94.38 103 GLY A N 1
ATOM 751 C CA . GLY A 1 103 ? -15.121 -11.305 2.449 1.00 94.38 103 GLY A CA 1
ATOM 752 C C . GLY A 1 103 ? -14.617 -10.251 3.442 1.00 94.38 103 GLY A C 1
ATOM 753 O O . GLY A 1 103 ? -15.271 -9.226 3.630 1.00 94.38 103 GLY A O 1
ATOM 754 N N . ARG A 1 104 ? -13.471 -10.475 4.101 1.00 95.88 104 ARG A N 1
ATOM 755 C CA . ARG A 1 104 ? -12.868 -9.527 5.049 1.00 95.88 104 ARG A CA 1
ATOM 756 C C . ARG A 1 104 ? -11.484 -9.101 4.587 1.00 95.88 104 ARG A C 1
ATOM 758 O O . ARG A 1 104 ? -10.622 -9.941 4.345 1.00 95.88 104 ARG A O 1
ATOM 765 N N . LYS A 1 105 ? -11.249 -7.789 4.536 1.00 97.69 105 LYS A N 1
ATOM 766 C CA . LYS A 1 105 ? -9.931 -7.216 4.239 1.00 97.69 105 LYS A CA 1
ATOM 767 C C . LYS A 1 105 ? -9.017 -7.364 5.450 1.00 97.69 105 LYS A C 1
ATOM 769 O O . LYS A 1 105 ? -9.276 -6.790 6.506 1.00 97.69 105 LYS A O 1
ATOM 774 N N . GLN A 1 106 ? -7.953 -8.134 5.291 1.00 97.94 106 GLN A N 1
ATOM 775 C CA . GLN A 1 106 ? -6.936 -8.370 6.307 1.00 97.94 106 GLN A CA 1
ATOM 776 C C . GLN A 1 106 ? -5.680 -7.586 5.957 1.00 97.94 106 GLN A C 1
ATOM 778 O O . GLN A 1 106 ? -5.226 -7.626 4.815 1.00 97.94 106 GLN A O 1
ATOM 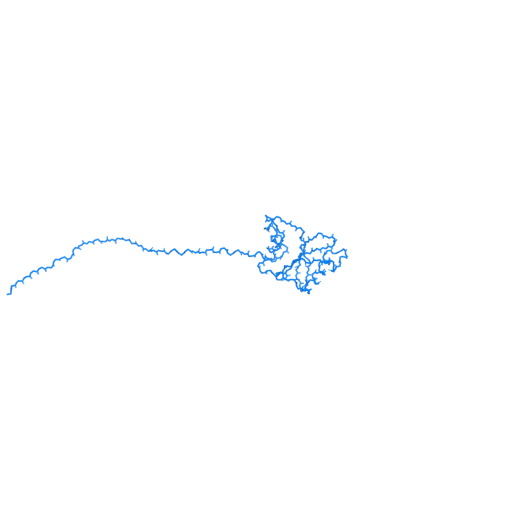783 N N . PHE A 1 107 ? -5.110 -6.889 6.938 1.00 98.00 107 PHE A N 1
ATOM 784 C CA . PHE A 1 107 ? -3.799 -6.268 6.781 1.00 98.00 107 PHE A CA 1
ATOM 785 C C . PHE A 1 107 ? -2.741 -7.349 6.541 1.00 98.00 107 PHE A C 1
ATOM 787 O O . PHE A 1 107 ? -2.756 -8.395 7.196 1.00 98.00 107 PHE A O 1
ATOM 794 N N . ARG A 1 108 ? -1.850 -7.097 5.584 1.00 98.31 108 ARG A N 1
ATOM 795 C CA . ARG A 1 108 ? -0.776 -8.017 5.210 1.00 98.31 108 ARG A CA 1
ATOM 796 C C . ARG A 1 108 ? 0.587 -7.476 5.574 1.00 98.31 108 ARG A C 1
ATOM 798 O O . ARG A 1 108 ? 1.309 -8.137 6.305 1.00 98.31 108 ARG A O 1
ATOM 805 N N . GLU A 1 109 ? 0.917 -6.301 5.064 1.00 97.94 109 GLU A N 1
ATOM 806 C CA . GLU A 1 109 ? 2.209 -5.671 5.300 1.00 97.94 109 GLU A CA 1
ATOM 807 C C . GLU A 1 109 ? 2.145 -4.185 4.932 1.00 97.94 109 GLU A C 1
ATOM 809 O O . GLU A 1 109 ? 1.266 -3.760 4.174 1.00 97.94 109 GLU A O 1
ATOM 814 N N . ALA A 1 110 ? 3.080 -3.394 5.450 1.00 96.69 110 ALA A N 1
ATOM 815 C CA . ALA A 1 110 ? 3.278 -2.008 5.061 1.00 96.69 110 ALA A CA 1
ATOM 816 C C . ALA A 1 110 ? 4.649 -1.796 4.402 1.00 96.69 110 ALA A C 1
ATOM 818 O O . ALA A 1 110 ? 5.667 -2.326 4.837 1.00 96.69 110 ALA A O 1
ATOM 819 N N . TRP A 1 111 ? 4.677 -0.955 3.371 1.00 96.94 111 TRP A N 1
ATOM 820 C CA . TRP A 1 111 ? 5.900 -0.411 2.794 1.00 96.94 111 TRP A CA 1
ATOM 821 C C . TRP A 1 111 ? 6.049 1.061 3.178 1.00 96.94 111 TRP A C 1
ATOM 823 O O . TRP A 1 111 ? 5.146 1.865 2.929 1.00 96.94 111 TRP A O 1
ATOM 833 N N . GLY A 1 112 ? 7.190 1.419 3.763 1.00 93.56 112 GLY A N 1
ATOM 834 C CA . GLY A 1 112 ? 7.517 2.791 4.146 1.00 93.56 112 GLY A CA 1
ATOM 835 C C . GLY A 1 112 ? 8.477 3.456 3.162 1.00 93.56 112 GLY A C 1
ATOM 836 O O . GLY A 1 112 ? 9.441 2.839 2.715 1.00 93.56 112 GLY A O 1
ATOM 837 N N . GLY A 1 113 ? 8.240 4.738 2.880 1.00 88.88 113 GLY A N 1
ATOM 838 C CA . GLY A 1 113 ? 9.166 5.574 2.119 1.00 88.88 113 GLY A CA 1
ATOM 839 C C . GLY A 1 113 ? 9.120 5.398 0.599 1.00 88.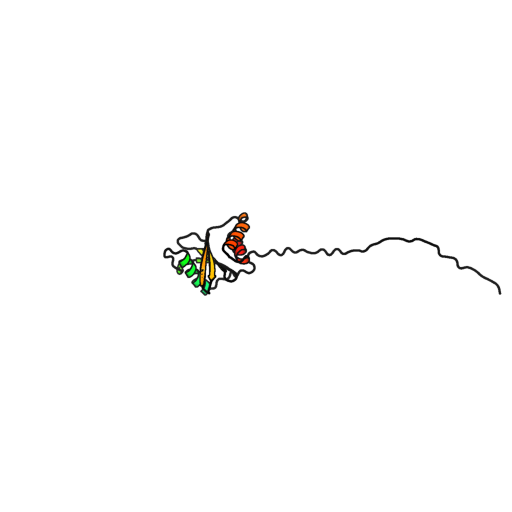88 113 GLY A C 1
ATOM 840 O O . GLY A 1 113 ? 8.243 4.741 0.033 1.00 88.88 113 GLY A O 1
ATOM 841 N N . TRP A 1 114 ? 10.078 6.054 -0.050 1.00 93.94 114 TRP A N 1
ATOM 842 C CA . TRP A 1 114 ? 10.305 6.031 -1.492 1.00 93.94 114 TRP A CA 1
ATOM 843 C C . TRP A 1 114 ? 11.548 5.200 -1.800 1.00 93.94 114 TRP A C 1
ATOM 845 O O . TRP A 1 114 ? 12.443 5.095 -0.963 1.00 93.94 114 TRP A O 1
ATOM 855 N N . ALA A 1 115 ? 11.600 4.633 -2.997 1.00 95.69 115 ALA A N 1
ATOM 856 C CA . ALA A 1 115 ? 12.730 3.858 -3.487 1.00 95.69 115 ALA A CA 1
ATOM 857 C C . ALA A 1 115 ? 13.294 4.467 -4.774 1.00 95.69 115 ALA A C 1
ATOM 859 O O . ALA A 1 115 ? 12.624 5.234 -5.472 1.00 95.69 115 ALA A O 1
ATOM 860 N N . ASP A 1 116 ? 14.522 4.102 -5.120 1.00 97.31 116 ASP A N 1
ATOM 861 C CA . ASP A 1 116 ? 15.102 4.516 -6.395 1.00 97.31 116 ASP A CA 1
ATOM 862 C C . ASP A 1 116 ? 14.463 3.746 -7.566 1.00 97.31 116 ASP A C 1
ATOM 864 O O . ASP A 1 116 ? 14.077 2.581 -7.429 1.00 97.31 116 ASP A O 1
ATOM 868 N N . ARG A 1 117 ? 14.382 4.357 -8.757 1.00 95.88 117 ARG A N 1
ATOM 869 C CA . ARG A 1 117 ? 13.891 3.671 -9.970 1.00 95.88 117 ARG A CA 1
ATOM 870 C C . ARG A 1 117 ? 14.613 2.348 -10.259 1.00 95.88 117 ARG A C 1
ATOM 872 O O . ARG A 1 117 ? 13.984 1.415 -10.757 1.00 95.88 117 ARG A O 1
ATOM 879 N N . SER A 1 118 ? 15.900 2.226 -9.935 1.00 97.00 118 SER A N 1
ATOM 880 C CA . SER A 1 118 ? 16.660 0.976 -10.094 1.00 97.00 118 SER A CA 1
ATOM 881 C C . SER A 1 118 ? 16.170 -0.164 -9.188 1.00 97.00 118 SER A C 1
ATOM 883 O O . SER A 1 118 ? 16.429 -1.336 -9.469 1.00 97.00 118 SER A O 1
ATOM 885 N N . GLU A 1 119 ? 15.412 0.143 -8.134 1.00 97.69 119 GLU A N 1
ATOM 886 C CA . GLU A 1 119 ? 14.846 -0.832 -7.199 1.00 97.69 119 GLU A CA 1
ATOM 887 C C . GLU A 1 119 ? 13.456 -1.321 -7.609 1.00 97.69 119 GLU A C 1
ATOM 889 O O . GLU A 1 119 ? 12.944 -2.272 -7.017 1.00 97.69 119 GLU A O 1
ATOM 894 N N . GLN A 1 120 ? 12.858 -0.740 -8.654 1.00 97.31 120 GLN A N 1
ATOM 895 C CA . GLN A 1 120 ? 11.493 -1.051 -9.077 1.00 97.31 120 GLN A CA 1
ATOM 896 C C . GLN A 1 120 ? 11.271 -2.559 -9.270 1.00 97.31 120 GLN A C 1
ATOM 89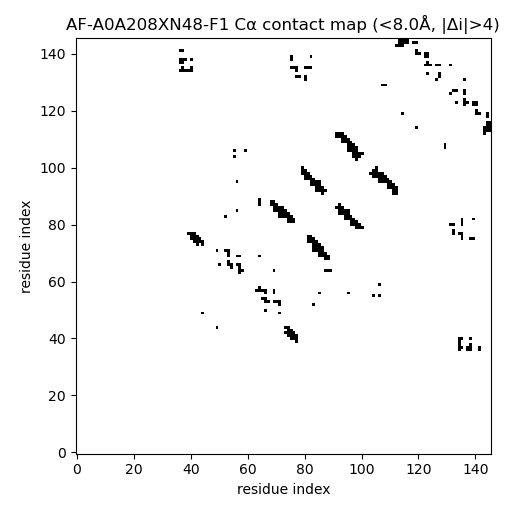8 O O . GLN A 1 120 ? 10.290 -3.107 -8.772 1.00 97.31 120 GLN A O 1
ATOM 903 N N . ALA A 1 121 ? 12.204 -3.262 -9.920 1.00 97.38 121 ALA A N 1
ATOM 904 C CA . ALA A 1 121 ? 12.103 -4.711 -10.116 1.00 97.38 121 ALA A CA 1
ATOM 905 C C . ALA A 1 121 ? 12.107 -5.492 -8.787 1.00 97.38 121 ALA A C 1
ATOM 907 O O . ALA A 1 121 ? 11.350 -6.448 -8.626 1.00 97.38 121 ALA A O 1
ATOM 908 N N . LYS A 1 122 ? 12.907 -5.054 -7.805 1.00 98.25 122 LYS A N 1
ATOM 909 C CA . LYS A 1 122 ? 12.953 -5.676 -6.473 1.00 98.25 122 LYS A CA 1
ATOM 910 C C . LYS A 1 122 ? 11.645 -5.465 -5.715 1.00 98.25 122 LYS A C 1
ATOM 912 O O . LYS A 1 122 ? 11.188 -6.383 -5.042 1.00 98.25 122 LYS A O 1
ATOM 917 N N . LEU A 1 123 ? 11.032 -4.289 -5.845 1.00 98.25 123 LEU A N 1
ATOM 918 C CA . LEU A 1 123 ? 9.739 -3.983 -5.228 1.00 98.25 123 LEU A CA 1
ATOM 919 C C . LEU A 1 123 ? 8.593 -4.790 -5.831 1.00 98.25 123 LEU A C 1
ATOM 921 O O . LEU A 1 123 ? 7.726 -5.263 -5.097 1.00 98.25 123 LEU A O 1
ATOM 925 N N . VAL A 1 124 ? 8.610 -4.988 -7.153 1.00 98.31 124 VAL A N 1
ATOM 926 C CA . VAL A 1 124 ? 7.666 -5.892 -7.821 1.00 98.31 124 VAL A CA 1
ATOM 927 C C . VAL A 1 124 ? 7.797 -7.297 -7.243 1.00 98.31 124 VAL A C 1
ATOM 929 O O . VAL A 1 124 ? 6.802 -7.881 -6.817 1.00 98.31 124 VAL A O 1
ATOM 932 N N . ASP A 1 125 ? 9.017 -7.825 -7.153 1.00 98.56 125 ASP A N 1
ATOM 933 C CA . ASP A 1 125 ? 9.249 -9.156 -6.591 1.00 98.56 125 ASP A CA 1
ATOM 934 C C . ASP A 1 125 ? 8.879 -9.258 -5.109 1.00 98.56 125 ASP A C 1
ATOM 936 O O . ASP A 1 125 ? 8.333 -10.277 -4.687 1.00 98.56 125 ASP A O 1
ATOM 940 N N . TRP A 1 126 ? 9.135 -8.218 -4.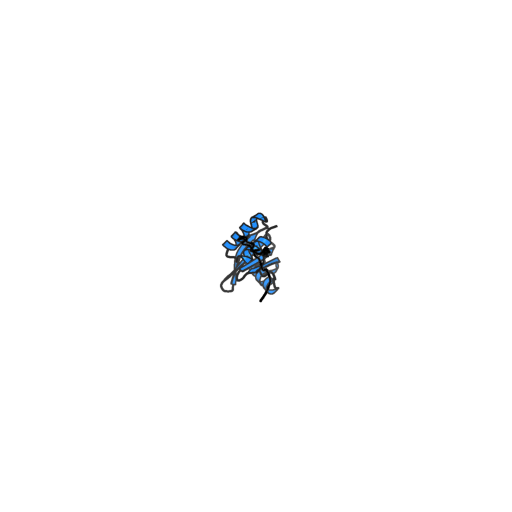316 1.00 98.50 126 TRP A N 1
ATOM 941 C CA . TRP A 1 126 ? 8.723 -8.155 -2.915 1.00 98.50 126 TRP A CA 1
ATOM 942 C C . TRP A 1 126 ? 7.196 -8.238 -2.775 1.00 98.50 126 TRP A C 1
ATOM 944 O O . TRP A 1 126 ? 6.694 -9.110 -2.066 1.00 98.50 126 TRP A O 1
ATOM 954 N N . ALA A 1 127 ? 6.450 -7.412 -3.515 1.00 98.50 127 ALA A N 1
ATOM 955 C CA . ALA A 1 127 ? 4.989 -7.402 -3.454 1.00 98.50 127 ALA A CA 1
ATOM 956 C C . ALA A 1 127 ? 4.380 -8.718 -3.975 1.00 98.50 127 ALA A C 1
ATOM 958 O O . ALA A 1 127 ? 3.401 -9.215 -3.423 1.00 98.50 127 ALA A O 1
ATOM 959 N N . ARG A 1 128 ? 4.985 -9.340 -4.993 1.00 98.56 128 ARG A N 1
ATOM 960 C CA . ARG A 1 128 ? 4.566 -10.668 -5.476 1.00 98.56 128 ARG A CA 1
ATOM 961 C C . ARG A 1 128 ? 4.803 -11.759 -4.437 1.00 98.56 128 ARG A C 1
ATOM 963 O O . ARG A 1 128 ? 3.946 -12.616 -4.260 1.00 98.56 128 ARG A O 1
ATOM 970 N N . LYS A 1 129 ? 5.939 -11.725 -3.731 1.00 98.50 129 LYS A N 1
ATOM 971 C CA . LYS A 1 129 ? 6.243 -12.668 -2.639 1.00 98.50 129 LYS A CA 1
ATOM 972 C C . LYS A 1 129 ? 5.291 -12.514 -1.454 1.00 98.50 129 LYS A C 1
ATOM 974 O O . LYS A 1 129 ? 5.025 -13.504 -0.784 1.00 98.50 129 LYS A O 1
ATOM 979 N N . LEU A 1 130 ? 4.755 -11.312 -1.233 1.00 98.00 130 LEU A N 1
ATOM 980 C CA . LEU A 1 130 ? 3.671 -11.074 -0.276 1.00 98.00 130 LEU A CA 1
ATOM 981 C C . LEU A 1 130 ? 2.352 -11.751 -0.701 1.00 98.00 130 LEU A C 1
ATOM 983 O O . LEU A 1 130 ? 1.516 -12.032 0.150 1.00 98.00 130 LEU A O 1
ATOM 987 N N . GLY A 1 131 ? 2.174 -12.026 -1.997 1.00 98.12 131 GLY A N 1
ATOM 988 C CA . GLY A 1 131 ? 0.965 -12.614 -2.583 1.00 98.12 131 GLY A CA 1
ATOM 989 C C . GLY A 1 131 ? 0.170 -11.653 -3.470 1.00 98.12 131 GLY A C 1
ATOM 990 O O . GLY A 1 131 ? -0.821 -12.060 -4.077 1.00 98.12 131 GLY A O 1
ATOM 991 N N . ALA A 1 132 ? 0.600 -10.392 -3.596 1.00 98.31 132 ALA A N 1
ATOM 992 C CA . ALA A 1 132 ? -0.101 -9.413 -4.414 1.00 98.31 132 ALA A CA 1
ATOM 993 C C . ALA A 1 132 ? -0.073 -9.803 -5.909 1.00 98.31 132 ALA A C 1
ATOM 995 O O . ALA A 1 132 ? 0.965 -10.240 -6.419 1.00 98.31 132 ALA A O 1
ATOM 996 N N . PRO A 1 133 ? -1.174 -9.587 -6.654 1.00 98.25 133 PRO A N 1
ATOM 997 C CA . PRO A 1 133 ? -1.204 -9.793 -8.092 1.00 98.25 133 PRO A CA 1
ATOM 998 C C . PRO A 1 133 ? -0.149 -8.953 -8.806 1.00 98.25 133 PRO A C 1
ATOM 1000 O O . PRO A 1 133 ? 0.113 -7.807 -8.444 1.00 98.25 133 PRO A O 1
ATOM 1003 N N . GLU A 1 134 ? 0.386 -9.502 -9.890 1.00 97.44 134 GLU A N 1
ATOM 1004 C CA . GLU A 1 134 ? 1.414 -8.878 -10.725 1.00 97.44 134 GLU A CA 1
ATOM 1005 C C . GLU A 1 134 ? 1.077 -7.426 -11.135 1.00 97.44 134 GLU A C 1
ATOM 1007 O O . GLU A 1 134 ? 1.930 -6.541 -11.085 1.00 97.44 134 GLU A O 1
ATOM 1012 N N . SER A 1 135 ? -0.174 -7.154 -11.514 1.00 97.44 135 SER A N 1
ATOM 1013 C CA . SER A 1 135 ? -0.657 -5.807 -11.858 1.00 97.44 135 SER A CA 1
ATOM 1014 C C . SER A 1 135 ? -0.534 -4.828 -10.689 1.00 97.44 135 SER A C 1
ATOM 1016 O O . SER A 1 135 ? -0.058 -3.707 -10.873 1.00 97.44 135 SER A O 1
ATOM 1018 N N . LEU A 1 136 ? -0.921 -5.255 -9.483 1.00 98.38 136 LEU A N 1
ATOM 1019 C CA . LEU A 1 136 ? -0.810 -4.448 -8.271 1.00 98.38 136 LEU A CA 1
ATOM 1020 C C . LEU A 1 136 ? 0.654 -4.230 -7.890 1.0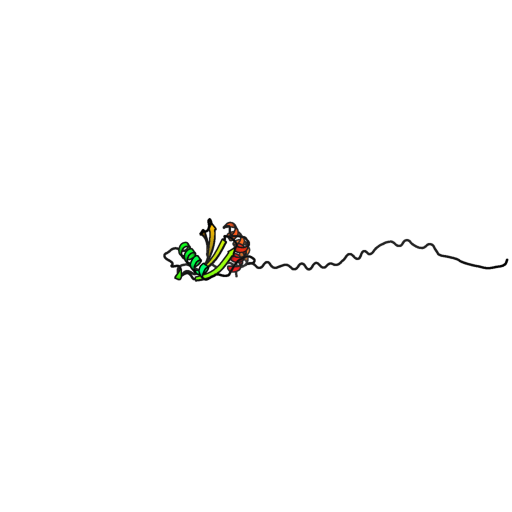0 98.38 136 LEU A C 1
ATOM 1022 O O . LEU A 1 136 ? 1.031 -3.098 -7.606 1.00 98.38 136 LEU A O 1
ATOM 1026 N N . ALA A 1 137 ? 1.478 -5.279 -7.944 1.00 98.25 137 ALA A N 1
ATOM 1027 C CA . ALA A 1 137 ? 2.901 -5.211 -7.626 1.00 98.25 137 ALA A CA 1
ATOM 1028 C C . ALA A 1 137 ? 3.643 -4.195 -8.513 1.00 98.25 137 ALA A C 1
ATOM 1030 O O . ALA A 1 137 ? 4.379 -3.348 -8.006 1.00 98.25 137 ALA A O 1
ATOM 1031 N N . ARG A 1 138 ? 3.398 -4.218 -9.832 1.00 97.62 138 ARG A N 1
ATOM 1032 C CA . ARG A 1 138 ? 3.966 -3.238 -10.775 1.00 97.62 138 ARG A CA 1
ATOM 1033 C C . ARG A 1 138 ? 3.467 -1.821 -10.540 1.00 97.62 138 ARG A C 1
ATOM 1035 O O . ARG A 1 138 ? 4.274 -0.891 -10.567 1.00 97.62 138 ARG A O 1
ATOM 1042 N N . CYS A 1 139 ? 2.168 -1.655 -10.296 1.00 97.56 139 CYS A N 1
ATOM 1043 C CA . CYS A 1 139 ? 1.601 -0.336 -10.043 1.00 97.56 139 CYS A CA 1
ATOM 1044 C C . CYS A 1 139 ? 2.162 0.274 -8.757 1.00 97.56 139 CYS A C 1
ATOM 1046 O O . CYS A 1 139 ? 2.612 1.415 -8.772 1.00 97.56 139 CYS A O 1
ATOM 1048 N N . PHE A 1 140 ? 2.211 -0.511 -7.679 1.00 97.81 140 PHE A N 1
ATOM 1049 C CA . PHE A 1 140 ? 2.834 -0.125 -6.418 1.00 97.81 140 PHE A CA 1
ATOM 1050 C C . PHE A 1 140 ? 4.282 0.314 -6.624 1.00 97.81 140 PHE A C 1
ATOM 1052 O O . PHE A 1 140 ? 4.623 1.434 -6.253 1.00 97.81 140 PHE A O 1
ATOM 1059 N N . ALA A 1 141 ? 5.107 -0.527 -7.255 1.00 97.75 141 ALA A N 1
ATOM 1060 C CA . ALA A 1 141 ? 6.518 -0.225 -7.459 1.00 97.75 141 ALA A CA 1
ATOM 1061 C C . ALA A 1 141 ? 6.690 1.083 -8.242 1.00 97.75 141 ALA A C 1
ATOM 1063 O O . ALA A 1 141 ? 7.469 1.935 -7.843 1.00 97.75 141 ALA A O 1
ATOM 1064 N N . ASN A 1 142 ? 5.892 1.292 -9.292 1.00 96.38 142 ASN A N 1
ATOM 1065 C CA . ASN A 1 142 ? 5.885 2.549 -10.037 1.00 96.38 142 ASN A CA 1
ATOM 1066 C C . ASN A 1 142 ? 5.438 3.754 -9.190 1.00 96.38 142 ASN A C 1
ATOM 1068 O O . ASN A 1 142 ? 5.940 4.855 -9.384 1.00 96.38 142 ASN A O 1
ATOM 1072 N N . VAL A 1 143 ? 4.474 3.568 -8.284 1.00 95.44 143 VAL A N 1
ATOM 1073 C CA . VAL A 1 143 ? 3.953 4.629 -7.411 1.00 95.44 143 VAL A CA 1
ATOM 1074 C C . VAL A 1 143 ? 4.962 5.056 -6.355 1.00 95.44 143 VAL A C 1
ATOM 1076 O O . VAL A 1 143 ? 4.894 6.212 -5.963 1.00 95.44 143 VAL A O 1
ATOM 1079 N N . VAL A 1 144 ? 5.858 4.177 -5.895 1.00 96.31 144 VAL A N 1
ATOM 1080 C CA . VAL A 1 144 ? 6.804 4.478 -4.802 1.00 96.31 144 VAL A CA 1
ATOM 1081 C C . VAL A 1 144 ? 8.250 4.680 -5.261 1.00 96.31 144 VAL A C 1
ATOM 1083 O O . VAL A 1 144 ? 9.128 4.852 -4.420 1.00 96.31 144 VAL A O 1
ATOM 1086 N N . THR A 1 145 ? 8.513 4.691 -6.569 1.00 96.12 145 THR A N 1
ATOM 1087 C CA . THR A 1 145 ? 9.845 4.982 -7.130 1.00 96.12 145 THR A CA 1
ATOM 1088 C C . THR A 1 145 ? 9.902 6.332 -7.832 1.00 96.12 145 THR A C 1
ATOM 1090 O O . THR A 1 145 ? 8.934 6.704 -8.500 1.00 96.12 145 THR A O 1
ATOM 1093 N N . HIS A 1 146 ? 11.040 7.030 -7.751 1.00 90.94 146 HIS A N 1
ATOM 1094 C CA . HIS A 1 146 ? 11.247 8.349 -8.370 1.00 90.94 146 HIS A CA 1
ATOM 1095 C C . HIS A 1 146 ? 12.449 8.437 -9.312 1.00 90.94 146 HIS A C 1
ATOM 1097 O O . HIS A 1 146 ? 13.419 7.663 -9.159 1.00 90.94 146 HIS A O 1
#

Nearest PDB structures (foldseek):
  5ts4-assembly1_A  TM=8.559E-01  e=1.158E+00  synthetic construct
  4hzb-assembly1_C  TM=6.812E-01  e=6.715E-01  Ralstonia pickettii 12D
  4hzb-assembly1_F  TM=6.843E-01  e=2.253E+00  Ralstonia pickettii 12D
  7cud-assembly1_A  TM=6.709E-01  e=7.115E+0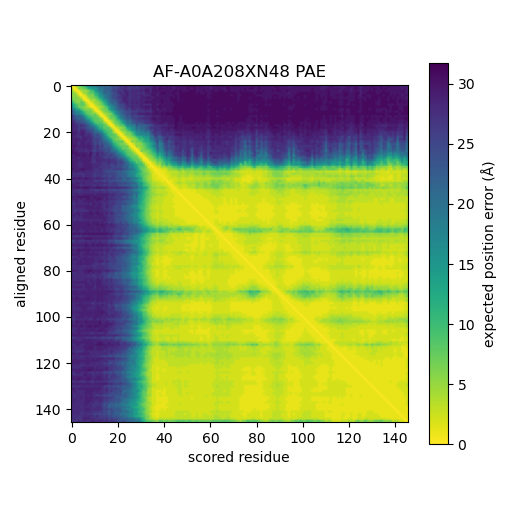0  Streptococcus pyogenes
  6ms3-assembly1_B  TM=4.532E-01  e=9.630E+00  Bacillus licheniformis DSM 13 = ATCC 14580

Secondary structure (DSSP, 8-state):
------------------------------------TTTT-B----HHHHHHHHHHHHHHH-TT--GGG-EEEEEEEETTEEEEEEE-SSS--EEEEEEEETTEEEEEEEEES-B-GGGHHHHHHHHHHHT--HHHHHHHHHHHB-

Radius of gyration: 34.66 Å; Cα contacts (8 Å, |Δi|>4): 199; chains: 1; bounding box: 37×36×133 Å

Sequence (146 aa):
MVGQHDGARPERGRLFARGAVLAGLFLACRGALAVQPCAGVAANLTQAQKAEYATLVAHAVGGGVRPSQIVLARYMQSGAWSAVYASTPRTDPGVLFFEEIDGRKQFREAWGGWADRSEQAKLVDWARKLGAPESLARCFANVVTH

Foldseek 3Di:
DDDDDDDDDDDDDDDDDDDDPPDDDPPPPPDPPDPDLQVQWDKDQDPVNLQVVLVVVCVVVDPPFHSVQKDWDIWTDHPQKIWTFIDGPPDATWIWIWGQDPNDTDTQDIDHAADEPVCLVVQLVVCVVSVDDSSRSSNVSVVRYD

pLDDT: mean 85.28, std 18.9, range [37.16, 98.62]